Protein AF-A0A7C4GH02-F1 (afdb_monomer)

Secondary structure (DSSP, 8-state):
---EEEEEEEEEE---SSTT---EEE--TT-SS-B-SHHHHHHHHHHHHHTTPEEEEEEEEE-TTS-EEEEEEEEEEEPP-

Organism: NCBI:txid2052148

Mean predicted aligned error: 5.24 Å

InterPro domains:
  IPR025234 YjzH-like [PF13783] (4-78)

Structure (mmCIF, N/CA/C/O backbone):
data_AF-A0A7C4GH02-F1
#
_entry.id   AF-A0A7C4GH02-F1
#
loop_
_atom_site.group_PDB
_atom_site.id
_atom_site.type_symbol
_atom_site.label_atom_id
_atom_site.label_alt_id
_atom_site.label_comp_id
_atom_site.label_asym_id
_atom_site.label_entity_id
_atom_site.label_seq_id
_atom_site.pdbx_PDB_ins_code
_atom_site.Cartn_x
_atom_site.Cartn_y
_atom_site.Cartn_z
_atom_site.occupancy
_atom_site.B_iso_or_equiv
_atom_site.auth_seq_id
_atom_site.auth_comp_id
_atom_site.auth_asym_id
_atom_site.auth_atom_id
_atom_site.pdbx_PDB_model_num
ATOM 1 N N . MET A 1 1 ? -23.284 1.445 17.451 1.00 78.38 1 MET A N 1
ATOM 2 C CA . MET A 1 1 ? -22.811 0.968 16.133 1.00 78.38 1 MET A CA 1
ATOM 3 C C . MET A 1 1 ? -21.564 1.761 15.798 1.00 78.38 1 MET A C 1
ATOM 5 O O . MET A 1 1 ? -21.650 2.983 15.759 1.00 78.38 1 MET A O 1
ATOM 9 N N . THR A 1 2 ? -20.418 1.101 15.650 1.00 87.06 2 THR A N 1
ATOM 10 C CA . THR A 1 2 ? -19.146 1.767 15.337 1.00 87.06 2 THR A CA 1
ATOM 11 C C . THR A 1 2 ? -19.221 2.387 13.945 1.00 87.06 2 THR A C 1
ATOM 13 O O . THR A 1 2 ? -19.622 1.715 12.993 1.00 87.06 2 THR A O 1
ATOM 16 N N . LYS A 1 3 ? -18.876 3.671 13.826 1.00 94.00 3 LYS A N 1
ATOM 17 C CA . LYS A 1 3 ? -18.746 4.338 12.526 1.00 94.00 3 LYS A CA 1
ATOM 18 C C . LYS A 1 3 ? -17.324 4.135 12.004 1.00 94.00 3 LYS A C 1
ATOM 20 O O . LYS A 1 3 ? -16.378 4.145 12.787 1.00 94.00 3 LYS A O 1
ATOM 25 N N . TYR A 1 4 ? -17.184 3.968 10.694 1.00 95.81 4 TYR A N 1
ATOM 26 C CA . TYR A 1 4 ? -15.897 3.727 10.045 1.00 95.81 4 TYR A CA 1
ATOM 27 C C . TYR A 1 4 ? -15.552 4.851 9.073 1.00 95.81 4 TYR A C 1
ATOM 29 O O . TYR A 1 4 ? -16.425 5.384 8.387 1.00 95.81 4 TYR A O 1
ATOM 37 N N . GLU A 1 5 ? -14.265 5.163 9.000 1.00 96.75 5 GLU A N 1
ATOM 38 C CA . GLU A 1 5 ? -13.656 5.959 7.943 1.00 96.75 5 GLU A CA 1
ATOM 39 C C . GLU A 1 5 ? -12.984 5.021 6.934 1.00 96.75 5 GLU A C 1
ATOM 41 O O . GLU A 1 5 ? -12.412 3.999 7.321 1.00 96.75 5 GLU A O 1
ATOM 46 N N . TYR A 1 6 ? -13.036 5.371 5.648 1.00 96.56 6 TYR A N 1
ATOM 47 C CA . TYR A 1 6 ? -12.446 4.595 4.558 1.00 96.56 6 TYR A CA 1
ATOM 48 C C . TYR A 1 6 ? -11.446 5.436 3.776 1.00 96.56 6 TYR A C 1
ATOM 50 O O . TYR A 1 6 ? -11.652 6.632 3.569 1.00 96.56 6 TYR A O 1
ATOM 58 N N . LYS A 1 7 ? -10.396 4.788 3.275 1.00 95.38 7 LYS A N 1
ATOM 59 C CA . LYS A 1 7 ? -9.468 5.383 2.310 1.00 95.38 7 LYS A CA 1
ATOM 60 C C . LYS A 1 7 ? -9.059 4.361 1.263 1.00 95.38 7 LYS A C 1
ATOM 62 O O . LYS A 1 7 ? -9.089 3.157 1.512 1.00 95.38 7 LYS A O 1
ATOM 67 N N . PHE A 1 8 ? -8.615 4.852 0.116 1.00 95.31 8 PHE A N 1
ATOM 68 C CA . PHE A 1 8 ? -7.937 4.034 -0.877 1.00 95.31 8 PHE A CA 1
ATOM 69 C C . PHE A 1 8 ? -6.532 4.577 -1.137 1.00 95.31 8 PHE A C 1
ATOM 71 O O . PHE A 1 8 ? -6.276 5.773 -0.984 1.00 95.31 8 PHE A O 1
ATOM 78 N N . LEU A 1 9 ? -5.626 3.687 -1.524 1.00 95.31 9 LEU A N 1
ATOM 79 C CA . LEU A 1 9 ? -4.255 3.996 -1.898 1.00 95.31 9 LEU A CA 1
ATOM 80 C C . LEU A 1 9 ? -3.939 3.305 -3.220 1.00 95.31 9 LEU A C 1
ATOM 82 O O . LEU A 1 9 ? -4.083 2.091 -3.326 1.00 95.31 9 LEU A O 1
ATOM 86 N N . GLN A 1 10 ? -3.492 4.065 -4.214 1.00 94.56 10 GLN A N 1
ATOM 87 C CA . GLN A 1 10 ? -2.969 3.496 -5.450 1.00 94.56 10 GLN A CA 1
ATOM 88 C C . GLN A 1 10 ? -1.456 3.307 -5.325 1.00 94.56 10 GLN A C 1
ATOM 90 O O . GLN A 1 10 ? -0.750 4.243 -4.947 1.00 94.56 10 GLN A O 1
ATOM 95 N N . ILE A 1 11 ? -0.978 2.119 -5.686 1.00 93.50 11 ILE A N 1
ATOM 96 C CA . ILE A 1 11 ? 0.445 1.800 -5.799 1.00 93.50 11 ILE A CA 1
ATOM 97 C C . ILE A 1 11 ? 0.766 1.310 -7.211 1.00 93.50 11 ILE A C 1
AT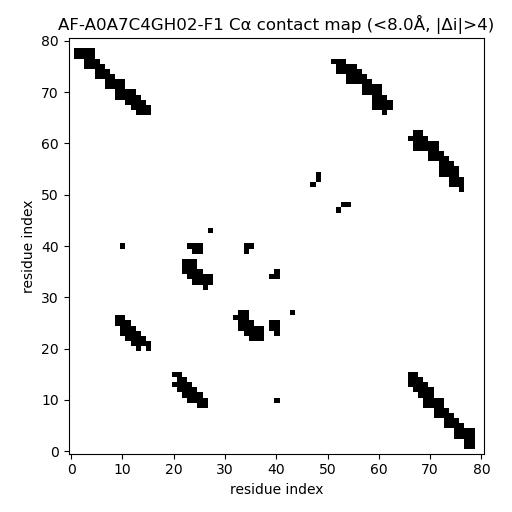OM 99 O O . ILE A 1 11 ? -0.044 0.620 -7.838 1.00 93.50 11 ILE A O 1
ATOM 103 N N . ASP A 1 12 ? 1.951 1.654 -7.700 1.00 90.75 12 ASP A N 1
ATOM 104 C CA . ASP A 1 12 ? 2.536 1.036 -8.886 1.00 90.75 12 ASP A CA 1
ATOM 105 C C . ASP A 1 12 ? 3.339 -0.197 -8.446 1.00 90.75 12 ASP A C 1
ATOM 107 O O . ASP A 1 12 ? 4.092 -0.135 -7.473 1.00 90.75 12 ASP A O 1
ATOM 111 N N . ILE A 1 13 ? 3.137 -1.322 -9.135 1.00 86.69 13 ILE A N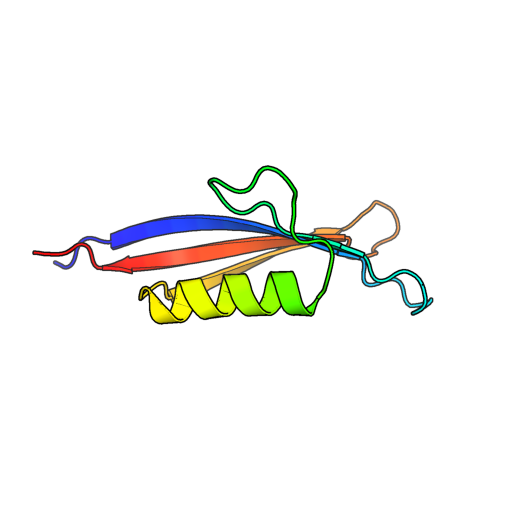 1
ATOM 112 C CA . ILE A 1 13 ? 3.716 -2.635 -8.801 1.00 86.69 13 ILE A CA 1
ATOM 113 C C . ILE A 1 13 ? 4.049 -3.417 -10.072 1.00 86.69 13 ILE A C 1
ATOM 115 O O . ILE A 1 13 ? 3.560 -4.523 -10.260 1.00 86.69 13 ILE A O 1
ATOM 119 N N . ASN A 1 14 ? 4.808 -2.838 -11.004 1.00 80.69 14 ASN A N 1
ATOM 120 C CA . ASN A 1 14 ? 5.067 -3.471 -12.304 1.00 80.69 14 ASN A CA 1
ATOM 121 C C . ASN A 1 14 ? 5.803 -4.815 -12.144 1.00 80.69 14 ASN A C 1
ATOM 123 O O . ASN A 1 14 ? 7.031 -4.868 -12.074 1.00 80.69 14 ASN A O 1
ATOM 127 N N . LEU A 1 15 ? 5.031 -5.901 -12.092 1.00 67.38 15 LEU A N 1
ATOM 128 C CA . LEU A 1 15 ? 5.492 -7.271 -11.914 1.00 67.38 15 LEU A CA 1
ATOM 129 C C . LEU A 1 15 ? 5.697 -7.897 -13.295 1.00 67.38 15 LEU A C 1
ATOM 131 O O . LEU A 1 15 ? 4.980 -8.806 -13.712 1.00 67.38 15 LEU A O 1
ATOM 135 N N . SER A 1 16 ? 6.669 -7.373 -14.042 1.00 60.34 16 SER A N 1
ATOM 136 C CA . SER A 1 16 ? 7.144 -8.031 -15.257 1.00 60.34 16 SER A CA 1
ATOM 137 C C . SER A 1 16 ? 8.033 -9.229 -14.888 1.00 60.34 16 SER A C 1
ATOM 139 O O . SER A 1 16 ? 8.916 -9.086 -14.037 1.00 60.34 16 SER A O 1
ATOM 141 N N . PRO A 1 17 ? 7.887 -10.393 -15.550 1.00 54.59 17 PRO A N 1
ATOM 142 C CA . PRO A 1 17 ? 8.759 -11.553 -15.335 1.00 54.59 17 PR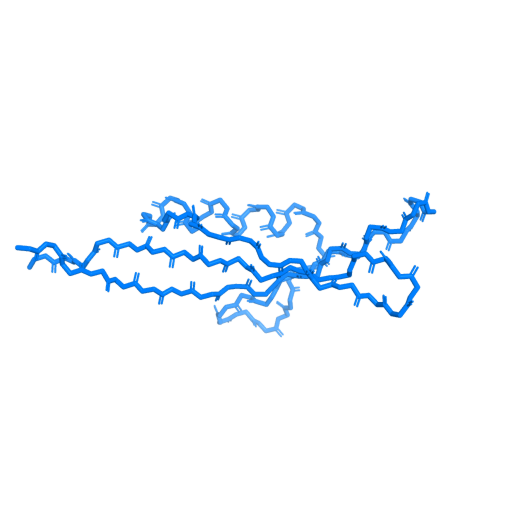O A CA 1
ATOM 143 C C . PRO A 1 17 ? 10.235 -11.284 -15.684 1.00 54.59 17 PRO A C 1
ATOM 145 O O . PRO A 1 17 ? 11.119 -12.036 -15.277 1.00 54.59 17 PRO A O 1
ATOM 148 N N . ILE A 1 18 ? 10.534 -10.190 -16.396 1.00 58.84 18 ILE A N 1
ATOM 149 C CA . ILE A 1 18 ? 11.903 -9.711 -16.613 1.00 58.84 18 ILE A CA 1
ATOM 150 C C . ILE A 1 18 ? 12.259 -8.775 -15.447 1.00 58.84 18 ILE A C 1
ATOM 152 O O . ILE A 1 18 ? 12.152 -7.553 -15.538 1.00 58.84 18 ILE A O 1
ATOM 156 N N . LEU A 1 19 ? 12.676 -9.394 -14.342 1.00 53.75 19 LEU A N 1
ATOM 157 C CA . LEU A 1 19 ? 12.969 -8.871 -12.993 1.00 53.75 19 LEU A CA 1
ATOM 158 C C . LEU A 1 19 ? 13.957 -7.679 -12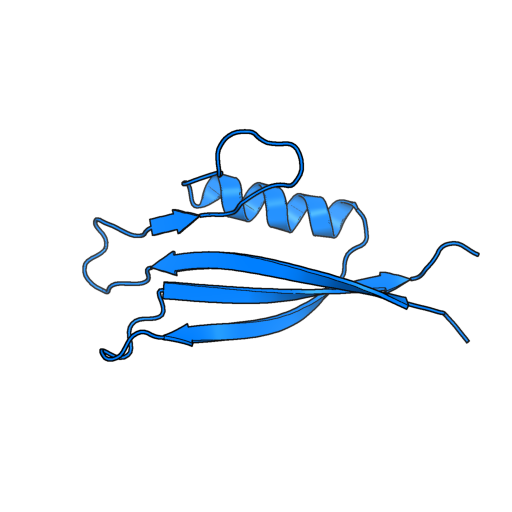.866 1.00 53.75 19 LEU A C 1
ATOM 160 O O . LEU A 1 19 ? 14.439 -7.404 -11.772 1.00 53.75 19 LEU A O 1
ATOM 164 N N . LYS A 1 20 ? 14.291 -6.944 -13.934 1.00 44.88 20 LYS A N 1
ATOM 165 C CA . LYS A 1 20 ? 15.250 -5.817 -13.886 1.00 44.88 20 LYS A CA 1
ATOM 166 C C . LYS A 1 20 ? 14.615 -4.421 -13.852 1.00 44.88 20 LYS A C 1
ATOM 168 O O . LYS A 1 20 ? 15.346 -3.444 -13.758 1.00 44.88 20 LYS A O 1
ATOM 173 N N . LEU A 1 21 ? 13.286 -4.310 -13.931 1.00 54.41 21 LEU A N 1
ATOM 174 C CA . LEU A 1 21 ? 12.563 -3.027 -13.961 1.00 54.41 21 LEU A CA 1
ATOM 175 C C . LEU A 1 21 ? 11.276 -3.059 -13.122 1.00 54.41 21 LEU A C 1
ATOM 177 O O . LEU A 1 21 ? 10.293 -2.430 -13.508 1.00 54.41 21 LEU A O 1
ATOM 181 N N . ALA A 1 22 ? 11.249 -3.808 -12.013 1.00 63.00 22 ALA A N 1
ATOM 182 C CA . ALA A 1 22 ? 10.101 -3.779 -11.109 1.00 63.00 22 ALA A CA 1
ATOM 183 C C . ALA A 1 22 ? 9.904 -2.341 -10.612 1.00 63.00 22 ALA A C 1
ATOM 185 O O . ALA A 1 22 ? 10.699 -1.827 -9.828 1.00 63.00 22 ALA A O 1
ATOM 186 N N . ARG A 1 23 ? 8.893 -1.660 -11.158 1.00 78.06 23 ARG A N 1
ATOM 187 C CA . ARG A 1 23 ? 8.572 -0.279 -10.803 1.00 78.06 23 ARG A CA 1
ATOM 188 C C . ARG A 1 23 ? 7.625 -0.318 -9.629 1.00 78.06 23 ARG A C 1
ATOM 190 O O . ARG A 1 23 ? 6.502 -0.803 -9.765 1.00 78.06 23 ARG A O 1
ATOM 197 N N . TRP A 1 24 ? 8.117 0.205 -8.524 1.00 88.75 24 TRP A N 1
ATOM 198 C CA . TRP A 1 24 ? 7.349 0.463 -7.328 1.00 88.75 24 TRP A CA 1
ATOM 199 C C . TRP A 1 24 ? 7.074 1.954 -7.257 1.00 88.75 24 TRP A C 1
ATOM 201 O O . TRP A 1 24 ? 7.873 2.761 -7.728 1.00 88.75 24 TRP A O 1
ATOM 211 N N . GLY A 1 25 ? 5.922 2.321 -6.721 1.00 92.06 25 GLY A N 1
ATOM 212 C CA . GLY A 1 25 ? 5.528 3.716 -6.683 1.00 92.06 25 GLY A CA 1
ATOM 213 C C . GLY A 1 25 ? 4.388 3.945 -5.719 1.00 92.06 25 GLY A C 1
ATOM 214 O O . GLY A 1 25 ? 3.387 3.232 -5.765 1.00 92.06 25 GLY A O 1
ATOM 215 N N . VAL A 1 26 ? 4.513 4.959 -4.871 1.00 94.12 26 VAL A N 1
ATOM 216 C CA . VAL A 1 26 ? 3.385 5.491 -4.112 1.00 94.12 26 VAL A CA 1
ATOM 217 C C . VAL A 1 26 ? 3.498 7.001 -3.949 1.00 94.12 26 VAL A C 1
ATOM 219 O O . VAL A 1 26 ? 4.555 7.537 -3.610 1.00 94.12 26 VAL A O 1
ATOM 222 N N . GLN A 1 27 ? 2.390 7.702 -4.184 1.00 95.56 27 GLN A N 1
ATOM 223 C CA . GLN A 1 27 ? 2.280 9.123 -3.877 1.00 95.56 27 GLN A CA 1
ATOM 224 C C . GLN A 1 27 ? 1.805 9.290 -2.433 1.00 95.56 27 GLN A C 1
ATOM 226 O O . GLN A 1 27 ? 0.663 8.967 -2.107 1.00 95.56 27 GLN A O 1
ATOM 231 N N . VAL A 1 28 ? 2.669 9.832 -1.578 1.00 91.50 28 VAL A N 1
ATOM 232 C CA . VAL A 1 28 ? 2.328 10.141 -0.186 1.00 91.50 28 VAL A CA 1
ATOM 233 C C . VAL A 1 28 ? 1.760 11.566 -0.099 1.00 91.50 28 VAL A C 1
ATOM 235 O O . VAL A 1 28 ? 2.352 12.494 -0.666 1.00 91.50 28 VAL A O 1
ATOM 238 N N . PRO A 1 29 ? 0.619 11.788 0.581 1.00 91.56 29 PRO A N 1
ATOM 239 C CA . PRO A 1 29 ? 0.096 13.130 0.822 1.00 91.56 29 PRO A CA 1
ATOM 240 C C . PRO A 1 29 ? 1.112 14.010 1.564 1.00 91.56 29 PRO A C 1
ATOM 242 O O . PRO A 1 29 ? 1.616 13.632 2.615 1.00 91.56 29 PRO A O 1
ATOM 245 N N . GLY A 1 30 ? 1.405 15.192 1.019 1.00 92.62 30 GLY A N 1
ATOM 246 C CA . GLY A 1 30 ? 2.375 16.138 1.590 1.00 92.62 30 GLY A CA 1
ATOM 247 C C . GLY A 1 30 ? 3.812 15.982 1.076 1.00 92.62 30 GLY A C 1
ATOM 248 O O . GLY A 1 30 ? 4.603 16.915 1.216 1.00 92.62 30 GLY A O 1
ATOM 249 N N . GLU A 1 31 ? 4.153 14.873 0.415 1.00 92.75 31 GLU A N 1
ATOM 250 C CA . GLU A 1 31 ? 5.467 14.700 -0.212 1.00 92.75 31 GLU A CA 1
ATOM 251 C C . GLU A 1 31 ? 5.492 15.291 -1.632 1.00 92.75 31 GLU A C 1
ATOM 253 O O . GLU A 1 31 ? 4.589 15.078 -2.441 1.00 92.75 31 GLU A O 1
ATOM 258 N N . LYS A 1 32 ? 6.561 16.033 -1.965 1.00 91.38 32 LYS A N 1
ATOM 259 C CA . LYS A 1 32 ? 6.740 16.632 -3.305 1.00 91.38 32 LYS A CA 1
ATOM 260 C C . LYS A 1 32 ? 7.092 15.610 -4.388 1.00 91.38 32 LYS A C 1
ATOM 262 O O . LYS A 1 32 ? 6.930 15.904 -5.568 1.00 91.38 32 LYS A O 1
ATOM 267 N N . LYS A 1 33 ? 7.643 14.460 -3.999 1.00 91.50 33 LYS A N 1
ATOM 268 C CA . LYS A 1 33 ? 8.039 13.373 -4.897 1.00 91.50 33 LYS A CA 1
ATOM 269 C C . LYS A 1 33 ? 7.385 12.086 -4.416 1.00 91.50 33 LYS A C 1
ATOM 271 O O . LYS A 1 33 ? 7.246 11.899 -3.213 1.00 91.50 33 LYS A O 1
ATOM 276 N N . ALA A 1 34 ? 7.002 11.226 -5.352 1.00 90.69 34 ALA A N 1
ATOM 277 C CA . ALA A 1 34 ? 6.573 9.875 -5.028 1.00 90.69 34 ALA A CA 1
ATOM 278 C C . ALA A 1 34 ? 7.749 9.066 -4.463 1.00 90.69 34 ALA A C 1
ATOM 280 O O . ALA A 1 34 ? 8.906 9.317 -4.812 1.00 90.69 34 ALA A O 1
ATOM 281 N N . ARG A 1 35 ? 7.438 8.074 -3.629 1.00 92.38 35 ARG A N 1
ATOM 282 C CA . ARG A 1 35 ? 8.399 7.041 -3.239 1.00 92.38 35 ARG A CA 1
ATOM 283 C C . ARG A 1 35 ? 8.392 5.984 -4.333 1.00 92.38 35 ARG A C 1
ATOM 285 O O . ARG A 1 35 ? 7.354 5.371 -4.567 1.00 92.38 35 ARG A O 1
ATOM 292 N N . ASP A 1 36 ? 9.513 5.810 -5.015 1.00 92.00 36 ASP A N 1
ATOM 293 C CA . ASP A 1 36 ? 9.656 5.006 -6.236 1.00 92.00 36 ASP A CA 1
ATOM 294 C C . ASP A 1 36 ? 10.418 3.686 -6.015 1.00 92.00 36 ASP A C 1
ATOM 296 O O . ASP A 1 36 ? 10.880 3.040 -6.958 1.00 92.00 36 ASP A O 1
ATOM 300 N N . THR A 1 37 ? 10.529 3.266 -4.753 1.00 89.56 37 THR A N 1
ATOM 301 C CA . THR A 1 37 ? 11.156 2.008 -4.338 1.00 89.56 37 THR A CA 1
ATOM 302 C C . THR A 1 37 ? 10.154 1.092 -3.647 1.00 89.56 37 THR A C 1
ATOM 304 O O . THR A 1 37 ? 9.155 1.549 -3.083 1.00 89.56 37 THR A O 1
ATOM 307 N N . MET A 1 38 ? 10.428 -0.214 -3.667 1.00 88.38 38 MET A N 1
ATOM 308 C CA . MET A 1 38 ? 9.601 -1.212 -2.983 1.00 88.38 38 MET A CA 1
ATOM 309 C C . MET A 1 38 ? 9.539 -0.924 -1.483 1.00 88.38 38 MET A C 1
ATOM 311 O O . MET A 1 38 ? 8.459 -0.901 -0.902 1.00 88.38 38 MET A O 1
ATOM 315 N N . GLU A 1 39 ? 10.686 -0.611 -0.885 1.00 90.50 39 GLU A N 1
ATOM 316 C CA . GLU A 1 39 ? 10.829 -0.306 0.536 1.00 90.50 39 GLU A CA 1
ATOM 317 C C . GLU A 1 39 ? 10.058 0.967 0.906 1.00 90.50 39 GLU A C 1
ATOM 319 O O . GLU A 1 39 ? 9.476 1.057 1.983 1.00 90.50 39 GLU A O 1
ATOM 324 N N . GLY A 1 40 ? 10.013 1.953 0.003 1.00 91.62 40 GLY A N 1
ATOM 325 C CA . GLY A 1 40 ? 9.250 3.182 0.200 1.00 91.62 40 GLY A CA 1
ATOM 326 C C . GLY A 1 40 ? 7.740 2.941 0.214 1.00 91.62 40 GLY A C 1
ATOM 327 O O . GLY A 1 40 ? 7.038 3.525 1.048 1.00 91.62 40 GLY A O 1
ATOM 328 N N . VAL A 1 41 ? 7.256 2.064 -0.675 1.00 92.31 41 VAL A N 1
ATOM 329 C CA . VAL A 1 41 ? 5.858 1.604 -0.704 1.00 92.31 41 VAL A CA 1
ATOM 330 C C . VAL A 1 41 ? 5.535 0.792 0.550 1.00 92.31 41 VAL A C 1
ATOM 332 O O . VAL A 1 41 ? 4.556 1.092 1.233 1.00 92.31 41 VAL A O 1
ATOM 335 N N . GLU A 1 42 ? 6.370 -0.193 0.883 1.00 92.88 42 GLU A N 1
ATOM 336 C CA . GLU A 1 42 ? 6.200 -1.063 2.049 1.00 92.88 42 GLU A CA 1
ATOM 337 C C . GLU A 1 42 ? 6.175 -0.264 3.355 1.00 92.88 42 GLU A C 1
ATOM 339 O O . GLU A 1 42 ? 5.272 -0.452 4.177 1.00 92.88 42 GLU A O 1
ATOM 344 N N . ALA A 1 43 ? 7.111 0.674 3.525 1.00 95.12 43 ALA A N 1
ATOM 345 C CA . ALA A 1 43 ? 7.165 1.542 4.694 1.00 95.12 43 ALA A CA 1
ATOM 346 C C . ALA A 1 43 ? 5.877 2.359 4.836 1.00 95.12 43 ALA A C 1
ATOM 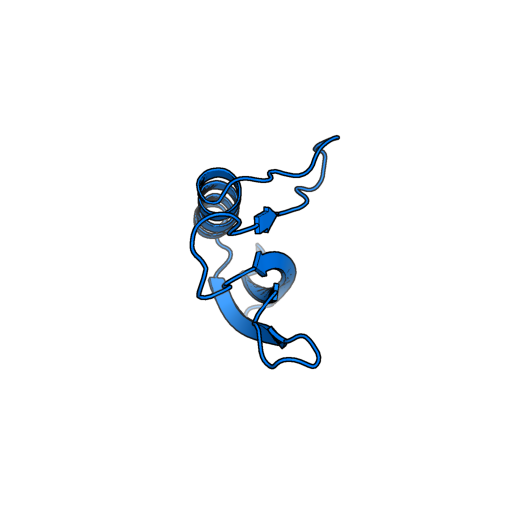348 O O . ALA A 1 43 ? 5.284 2.382 5.911 1.00 95.12 43 ALA A O 1
ATOM 349 N N . TYR A 1 44 ? 5.392 2.966 3.746 1.00 95.62 44 TYR A N 1
ATOM 350 C CA . TYR A 1 44 ? 4.175 3.775 3.801 1.00 95.62 44 TYR A CA 1
ATOM 351 C C . TYR A 1 44 ? 2.928 2.944 4.133 1.00 95.62 44 TYR A C 1
ATOM 353 O O . TYR A 1 44 ? 2.125 3.340 4.975 1.00 95.62 44 TYR A O 1
ATOM 361 N N . VAL A 1 45 ? 2.774 1.770 3.516 1.00 94.81 45 VAL A N 1
ATOM 362 C CA . VAL A 1 45 ? 1.655 0.861 3.814 1.00 94.81 45 VAL A CA 1
ATOM 363 C C . VAL A 1 45 ? 1.717 0.366 5.263 1.00 94.81 45 VAL A C 1
ATOM 365 O O . VAL A 1 45 ? 0.688 0.287 5.934 1.00 94.81 45 VAL A O 1
ATOM 368 N N . THR A 1 46 ? 2.916 0.085 5.771 1.00 95.88 46 THR A N 1
ATOM 369 C CA . THR A 1 46 ? 3.120 -0.321 7.168 1.00 95.88 46 THR A CA 1
ATOM 370 C C . THR A 1 46 ? 2.765 0.803 8.140 1.00 95.88 46 THR A C 1
ATOM 372 O O . THR A 1 46 ? 2.115 0.549 9.156 1.00 95.88 46 THR A O 1
ATOM 375 N N . ASP A 1 47 ? 3.139 2.045 7.828 1.00 96.69 47 ASP A N 1
ATOM 376 C CA . ASP A 1 47 ? 2.799 3.209 8.648 1.00 96.69 47 ASP A CA 1
ATOM 377 C C . ASP A 1 47 ? 1.281 3.431 8.715 1.00 96.69 47 ASP A C 1
ATOM 379 O O . ASP A 1 47 ? 0.757 3.687 9.798 1.00 96.69 47 ASP A O 1
ATOM 383 N N . LEU A 1 48 ? 0.542 3.195 7.622 1.00 95.94 48 LEU A N 1
ATOM 384 C CA . LEU A 1 48 ? -0.927 3.191 7.662 1.00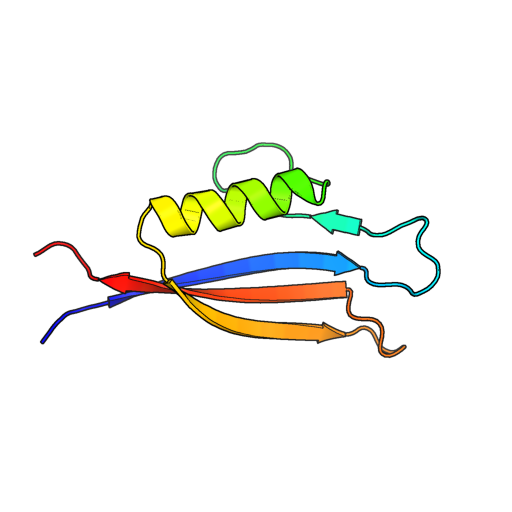 95.94 48 LEU A CA 1
ATOM 385 C C . LEU A 1 48 ? -1.470 2.159 8.665 1.00 95.94 48 LEU A C 1
ATOM 387 O O . LEU A 1 48 ? -2.373 2.471 9.441 1.00 95.94 48 LEU A O 1
ATOM 391 N N . GLY A 1 49 ? -0.900 0.953 8.697 1.00 95.50 49 GLY A N 1
ATOM 392 C CA . GLY A 1 49 ? -1.259 -0.060 9.693 1.00 95.50 49 GLY A CA 1
ATOM 393 C C . GLY A 1 49 ? -1.009 0.409 11.131 1.00 95.50 49 GLY A C 1
ATOM 394 O O . GLY A 1 49 ? -1.855 0.214 12.005 1.00 95.50 49 GLY A O 1
ATOM 395 N N . ARG A 1 50 ? 0.116 1.095 11.375 1.00 96.50 50 ARG A N 1
ATOM 396 C CA . ARG A 1 50 ? 0.450 1.686 12.686 1.00 96.50 50 ARG A CA 1
ATOM 397 C C . ARG A 1 50 ? -0.497 2.821 13.085 1.00 96.50 50 ARG A C 1
ATOM 399 O O . ARG A 1 50 ? -0.774 2.987 14.268 1.00 96.50 50 ARG A O 1
ATOM 406 N N . GLU A 1 51 ? -1.027 3.560 12.114 1.00 94.56 51 GLU A N 1
ATOM 407 C CA . GLU A 1 51 ? -2.066 4.585 12.297 1.00 94.56 51 GLU A CA 1
ATOM 408 C C . GLU A 1 51 ? -3.480 4.003 12.523 1.00 94.56 51 GLU A C 1
ATOM 410 O O . GLU A 1 51 ? -4.453 4.755 12.637 1.00 94.56 51 GLU A O 1
ATOM 415 N N . GLY A 1 52 ? -3.616 2.673 12.579 1.00 95.81 52 GLY A N 1
ATOM 416 C CA . GLY A 1 52 ? -4.882 1.983 12.828 1.00 95.81 52 GLY A CA 1
ATOM 417 C C . GLY A 1 52 ? -5.718 1.716 11.575 1.00 95.81 52 GLY A C 1
ATOM 418 O O . GLY A 1 52 ? -6.892 1.361 11.696 1.00 95.81 52 GLY A O 1
ATOM 419 N N . TRP A 1 53 ? -5.149 1.880 10.377 1.00 97.44 53 TRP A N 1
ATOM 420 C CA . TRP A 1 53 ? -5.815 1.498 9.134 1.00 97.44 53 TRP A CA 1
ATOM 421 C C . TRP A 1 53 ? -5.717 -0.012 8.894 1.00 97.44 53 TRP A C 1
ATOM 423 O O . TRP A 1 53 ? -4.634 -0.581 8.794 1.00 97.44 53 TRP A O 1
ATOM 433 N N . GLU A 1 54 ? -6.864 -0.660 8.728 1.00 97.12 54 GLU A N 1
ATOM 434 C CA . GLU A 1 54 ? -6.994 -2.074 8.377 1.00 97.12 54 GLU A CA 1
ATOM 435 C C . GLU A 1 54 ? -7.165 -2.216 6.861 1.00 97.12 54 GLU A C 1
ATOM 437 O O . GLU A 1 54 ? -8.093 -1.634 6.295 1.00 97.12 54 GLU A O 1
ATOM 442 N N . LEU A 1 55 ? -6.304 -2.999 6.203 1.00 97.00 55 LEU A N 1
ATOM 443 C CA . LEU A 1 55 ? -6.452 -3.350 4.787 1.00 97.00 55 LEU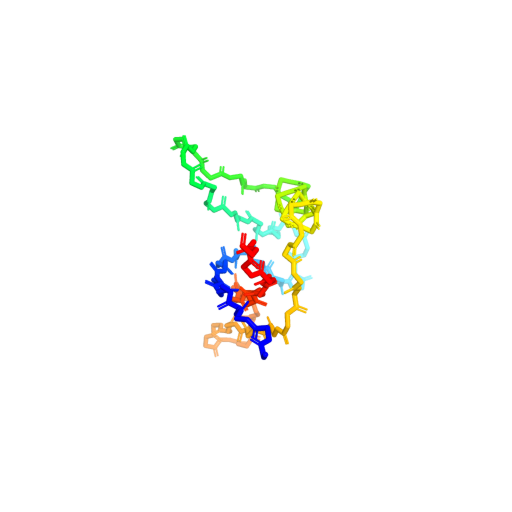 A CA 1
ATOM 444 C C . LEU A 1 55 ? -7.616 -4.334 4.615 1.00 97.00 55 LEU A C 1
ATOM 446 O O . LEU A 1 55 ? -7.593 -5.422 5.182 1.00 97.00 55 LEU A O 1
ATOM 450 N N . VAL A 1 56 ? -8.609 -3.974 3.803 1.00 97.19 56 VAL A N 1
ATOM 451 C CA . VAL A 1 56 ? -9.842 -4.766 3.630 1.00 97.19 56 VAL A CA 1
ATOM 452 C C . VAL A 1 56 ? -10.072 -5.278 2.218 1.00 97.19 56 VAL A C 1
ATOM 454 O O . VAL A 1 56 ? -10.807 -6.245 2.039 1.00 97.19 56 VAL A O 1
ATOM 457 N N . ALA A 1 57 ? -9.468 -4.652 1.209 1.00 96.56 57 ALA A N 1
ATOM 458 C CA . ALA A 1 57 ? -9.532 -5.145 -0.160 1.00 96.56 57 ALA A CA 1
ATOM 459 C C . ALA A 1 57 ? -8.321 -4.693 -0.974 1.00 96.56 57 ALA A C 1
ATOM 461 O O . ALA A 1 57 ? -7.742 -3.633 -0.731 1.00 96.56 57 ALA A O 1
ATOM 462 N N . VAL A 1 58 ? -7.980 -5.497 -1.978 1.00 95.25 58 VAL A N 1
ATOM 463 C CA . VAL A 1 58 ? -6.944 -5.204 -2.968 1.00 95.25 58 VAL A CA 1
ATOM 464 C C . VAL A 1 58 ? -7.541 -5.432 -4.347 1.00 95.25 58 VAL A C 1
ATOM 466 O O . VAL A 1 58 ? -8.078 -6.503 -4.623 1.00 95.2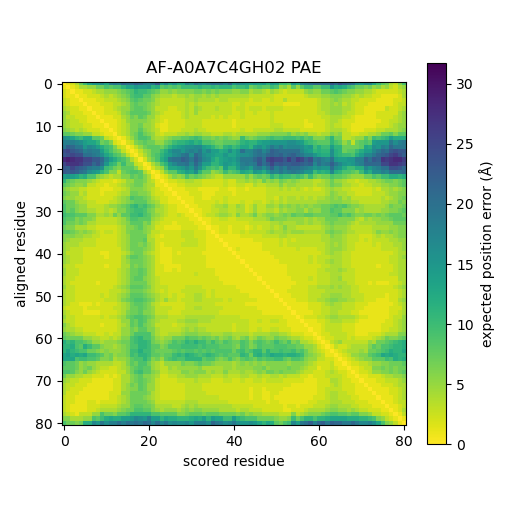5 58 VAL A O 1
ATOM 469 N N . VAL A 1 59 ? -7.448 -4.428 -5.214 1.00 93.81 59 VAL A N 1
ATOM 470 C CA . VAL A 1 59 ? -7.869 -4.521 -6.614 1.00 93.81 59 VAL A CA 1
ATOM 471 C C . VAL A 1 59 ? -6.647 -4.322 -7.496 1.00 93.81 59 VAL A C 1
ATOM 473 O O . VAL A 1 59 ? -6.073 -3.236 -7.532 1.00 93.81 59 VAL A O 1
ATOM 476 N N . CYS A 1 60 ? -6.244 -5.371 -8.207 1.00 90.38 60 CYS A N 1
ATOM 477 C CA . CYS A 1 60 ? -5.113 -5.318 -9.128 1.00 90.38 60 CYS A CA 1
ATOM 478 C C . CYS A 1 60 ? -5.562 -4.808 -10.503 1.00 90.38 60 CYS A C 1
ATOM 480 O O . CYS A 1 60 ? -6.535 -5.304 -11.069 1.00 90.38 60 CYS A O 1
ATOM 482 N N . GLY A 1 61 ? -4.828 -3.838 -11.044 1.00 86.31 61 GLY A N 1
ATOM 483 C CA . GLY A 1 61 ? -4.963 -3.362 -12.415 1.00 86.31 61 GLY A CA 1
ATOM 484 C C . GLY A 1 61 ? -3.904 -3.999 -13.311 1.00 86.31 61 GLY A C 1
ATOM 485 O O . GLY A 1 61 ? -2.711 -3.981 -12.993 1.00 86.31 61 GLY A O 1
ATOM 486 N N . ASN A 1 62 ? -4.345 -4.548 -14.438 1.00 84.00 62 ASN A N 1
ATOM 487 C CA . ASN A 1 62 ? -3.495 -5.146 -15.457 1.00 84.00 62 ASN A CA 1
ATOM 488 C C . ASN A 1 62 ? -3.479 -4.313 -16.744 1.00 84.00 62 ASN A C 1
ATOM 490 O O . ASN A 1 62 ? -4.469 -3.696 -17.135 1.00 84.00 62 ASN A O 1
ATOM 494 N N . GLU A 1 63 ? -2.340 -4.320 -17.430 1.00 80.88 63 GLU A N 1
ATOM 495 C CA . GLU A 1 63 ? -2.250 -3.812 -18.797 1.00 80.88 63 GLU A CA 1
ATOM 496 C C . GLU A 1 63 ? -2.821 -4.827 -19.796 1.00 80.88 63 GLU A C 1
ATOM 498 O O . GLU A 1 63 ? -3.064 -5.991 -19.472 1.00 80.88 63 GLU A O 1
ATOM 503 N N . ARG A 1 64 ? -2.997 -4.402 -21.055 1.00 79.31 64 ARG A N 1
ATOM 504 C CA . ARG A 1 64 ? -3.529 -5.235 -22.153 1.00 79.31 64 ARG A CA 1
ATOM 505 C C . ARG A 1 64 ? -2.799 -6.579 -22.317 1.00 79.31 64 ARG A C 1
ATOM 507 O O . ARG A 1 64 ? -3.376 -7.527 -22.835 1.00 79.31 64 ARG A O 1
ATOM 514 N N . THR A 1 65 ? -1.538 -6.654 -21.900 1.00 79.19 65 THR A N 1
ATOM 515 C CA . THR A 1 65 ? -0.674 -7.841 -21.969 1.00 79.19 65 THR A CA 1
ATOM 516 C C . THR A 1 65 ? -0.828 -8.791 -20.776 1.00 79.19 65 THR A C 1
ATOM 518 O O . THR A 1 65 ? -0.154 -9.816 -20.734 1.00 79.19 65 THR A O 1
ATOM 521 N N . GLY A 1 66 ? -1.692 -8.474 -19.805 1.00 76.38 66 GLY A N 1
ATOM 522 C CA . GLY A 1 66 ? -1.917 -9.276 -18.599 1.00 76.38 66 GLY A CA 1
ATOM 523 C C . GLY A 1 66 ? -0.927 -9.010 -17.461 1.00 76.38 66 GLY A C 1
ATOM 524 O O . GLY A 1 66 ? -1.061 -9.607 -16.397 1.00 76.38 66 GLY A O 1
ATOM 525 N N . ILE A 1 67 ? 0.037 -8.104 -17.651 1.00 80.50 67 ILE A N 1
ATOM 526 C CA . ILE A 1 67 ? 1.000 -7.715 -16.613 1.00 80.50 67 ILE A CA 1
ATOM 527 C C . ILE A 1 67 ? 0.295 -6.826 -15.587 1.00 80.50 67 ILE A C 1
ATOM 529 O O . ILE A 1 67 ? -0.331 -5.830 -15.956 1.00 80.50 67 ILE A O 1
ATOM 533 N N . ILE A 1 68 ? 0.411 -7.173 -14.304 1.00 83.44 68 ILE A N 1
ATOM 534 C CA . ILE A 1 68 ? -0.058 -6.322 -13.207 1.00 83.44 68 ILE A CA 1
ATOM 535 C C . ILE A 1 68 ? 0.904 -5.146 -13.085 1.00 83.44 68 ILE A C 1
ATOM 537 O O . ILE A 1 68 ? 2.104 -5.336 -12.881 1.00 83.44 68 ILE A O 1
ATOM 541 N N . THR A 1 69 ? 0.380 -3.931 -13.216 1.00 87.19 69 THR A N 1
ATOM 542 C CA . THR A 1 69 ? 1.192 -2.711 -13.121 1.00 87.19 69 THR A CA 1
ATOM 543 C C . THR A 1 69 ? 0.760 -1.790 -12.001 1.00 87.19 69 THR A C 1
ATOM 545 O O . THR A 1 69 ? 1.555 -0.954 -11.575 1.00 87.19 69 THR A O 1
ATOM 548 N N . ARG A 1 70 ? -0.458 -1.970 -11.479 1.00 90.38 70 ARG A N 1
ATOM 549 C CA . ARG A 1 70 ? -1.014 -1.164 -10.392 1.00 9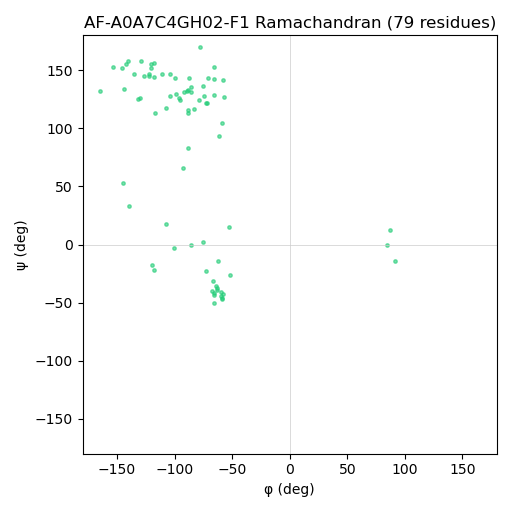0.38 70 ARG A CA 1
ATOM 550 C C . ARG A 1 70 ? -1.841 -2.009 -9.441 1.00 90.38 70 ARG A C 1
ATOM 552 O O . ARG A 1 70 ? -2.429 -3.012 -9.843 1.00 90.38 70 ARG A O 1
ATOM 559 N N . ALA A 1 71 ? -1.964 -1.545 -8.208 1.00 92.00 71 ALA A N 1
ATOM 560 C CA . ALA A 1 71 ? -2.979 -2.017 -7.282 1.00 92.00 71 ALA A CA 1
ATOM 561 C C . ALA A 1 71 ? -3.644 -0.840 -6.567 1.00 92.00 71 ALA A C 1
ATOM 563 O O . ALA A 1 71 ? -3.009 0.178 -6.291 1.00 92.00 71 ALA A O 1
ATOM 564 N N . VAL A 1 72 ? -4.929 -0.994 -6.263 1.00 94.69 72 VAL A N 1
ATOM 565 C CA . VAL A 1 72 ? -5.675 -0.115 -5.364 1.00 94.69 72 VAL A CA 1
ATOM 566 C C . VAL A 1 72 ? -5.923 -0.880 -4.072 1.00 94.69 72 VAL A C 1
ATOM 568 O O . VAL A 1 72 ? -6.575 -1.924 -4.070 1.00 94.69 72 VAL A O 1
ATOM 571 N N . LEU A 1 73 ? -5.376 -0.362 -2.981 1.00 96.00 73 LEU A N 1
ATOM 572 C CA . LEU A 1 73 ? -5.527 -0.885 -1.633 1.00 96.00 73 LEU A CA 1
ATOM 573 C C . LEU A 1 73 ? -6.643 -0.113 -0.933 1.00 96.00 73 LEU A C 1
ATOM 575 O O . LEU A 1 73 ? -6.593 1.115 -0.874 1.00 96.00 73 LEU A O 1
ATOM 579 N N . PHE A 1 74 ? -7.636 -0.809 -0.396 1.00 97.38 74 PHE A N 1
ATOM 580 C CA . PHE A 1 74 ? -8.723 -0.207 0.371 1.00 97.38 74 PHE A CA 1
ATOM 581 C C . PHE A 1 74 ? -8.506 -0.464 1.848 1.00 97.38 74 PHE A C 1
ATOM 583 O O . PHE A 1 74 ? -8.361 -1.615 2.260 1.00 97.38 74 PHE A O 1
ATOM 590 N N . PHE A 1 75 ? -8.550 0.598 2.642 1.00 98.00 75 PHE A N 1
ATOM 591 C CA . PHE A 1 75 ? -8.431 0.516 4.085 1.00 98.00 75 PHE A CA 1
ATOM 592 C C . PHE A 1 75 ? -9.665 1.084 4.778 1.00 98.00 75 PHE A C 1
ATOM 594 O O . PHE A 1 75 ? -10.349 1.962 4.242 1.00 98.00 75 PHE A O 1
ATOM 601 N N . LYS A 1 76 ? -9.909 0.622 6.003 1.00 97.38 76 LYS A N 1
ATOM 602 C CA . LYS A 1 76 ? -10.875 1.213 6.934 1.00 97.38 76 LYS A CA 1
ATOM 603 C C . LYS A 1 76 ? -10.224 1.453 8.297 1.00 97.38 76 LYS A C 1
ATOM 605 O O . LYS A 1 76 ? -9.268 0.767 8.644 1.00 97.38 76 LYS A O 1
ATOM 610 N N . ARG A 1 77 ? -10.775 2.362 9.093 1.00 96.88 77 ARG A N 1
ATOM 611 C CA . ARG A 1 77 ? -10.479 2.484 10.531 1.00 96.88 77 ARG A CA 1
ATOM 612 C C . ARG A 1 77 ? -11.727 2.931 11.298 1.00 96.88 77 ARG A C 1
ATOM 614 O O . ARG A 1 77 ? -12.581 3.589 10.697 1.00 96.88 77 ARG A O 1
ATOM 621 N N . PRO A 1 78 ? -11.890 2.576 12.582 1.00 95.69 78 PRO A N 1
ATOM 622 C CA . PRO A 1 78 ? -12.976 3.120 13.393 1.00 95.69 78 PRO A CA 1
ATOM 623 C C . PRO A 1 78 ? -12.786 4.632 13.592 1.00 95.69 78 PRO A C 1
ATOM 625 O O . PRO A 1 78 ? -11.660 5.102 13.756 1.00 95.69 78 PRO A O 1
ATOM 628 N N . LEU A 1 79 ? -13.881 5.395 13.576 1.00 92.12 79 LEU A N 1
ATOM 629 C CA . LEU A 1 79 ? -13.846 6.800 13.985 1.00 92.12 79 LEU A CA 1
ATOM 630 C C . LEU A 1 79 ? -13.647 6.895 15.510 1.00 92.12 79 LEU A C 1
ATOM 632 O O . LEU A 1 79 ? -14.220 6.068 16.225 1.00 92.12 79 LEU A O 1
ATOM 636 N N . PRO A 1 80 ? -12.878 7.882 16.009 1.00 82.00 80 PRO A N 1
ATOM 637 C CA . PRO A 1 80 ? -12.846 8.194 17.435 1.00 82.00 80 PRO A CA 1
ATOM 638 C C . PRO A 1 80 ? -14.260 8.542 17.921 1.00 82.00 80 PRO A C 1
ATOM 640 O O . PRO A 1 80 ? -15.016 9.173 17.176 1.00 82.00 80 PRO A O 1
ATOM 643 N N . GLU A 1 81 ? -14.614 8.102 19.130 1.00 70.94 81 GLU A N 1
ATOM 644 C CA . GLU A 1 81 ? -15.888 8.456 19.779 1.00 70.94 81 GLU A CA 1
ATOM 645 C C . GLU A 1 81 ? -15.973 9.944 20.137 1.00 70.94 81 GLU A C 1
ATOM 647 O O . GLU A 1 81 ? -14.936 10.523 20.541 1.00 70.94 81 GLU A O 1
#

Solvent-accessible surface area (backbone atoms only — not comparable to full-atom values): 4708 Å² total; per-residue (Å²): 132,89,54,71,46,75,50,74,46,66,33,37,46,29,61,54,92,69,77,85,64,66,42,25,29,28,76,50,92,93,53,96,60,61,35,65,37,61,66,48,36,50,51,52,58,51,49,41,44,75,75,54,38,42,83,75,48,77,48,78,40,60,49,100,87,69,42,40,39,33,34,39,40,33,30,37,30,75,56,86,133

Radius of gyration: 14.44 Å; Cα contacts (8 Å, |Δi|>4): 146; chains: 1; bounding box: 38×28×42 Å

Nearest PDB structures (foldseek):
  6s4l-assembly1_D  TM=5.499E-01  e=2.729E-02  Homo sapiens
  6qzl-assembly1_C  TM=5.283E-01  e=3.932E-02  Homo sapiens
  6wo1-assembly1_B  TM=5.445E-01  e=1.801E-01  Saccharomyces cerevisiae
  6m8s-assembly1_M  TM=4.094E-01  e=1.695E-01  Homo sapiens
  7r6q-assembly1_N  TM=4.075E-01  e=2.323E+00  Saccharomyces cerevisiae BY4741

Foldseek 3Di:
DWDKDKDKWKWFQFPDPVPPCGWTWGDDPPDPDIDGDPVSVVVVVVVCVVVAWDFDDKDFDADPVRTTTMIMTMTMGTDDD

pLDDT: mean 87.9, std 11.87, range [44.88, 98.0]

Sequence (81 aa):
MTKYEYKFLQIDINLSPILKLARWGVQVPGEKKARDTMEGVEAYVTDLGREGWELVAVVCGNERTGIITRAVLFFKRPLPE